Protein 1VMH (pdb70)

Foldseek 3Di:
DDKDKDFADDLKDKDFCQVVQLVVLVVVVDQWFKKKKFFPDLLKAKAKDAAPDPVVVVVVVVVLCVVQPLDDDDPDPVSRVSSNVVRVVRHRMDMFTHHRSDTPADDRITMIIIRNGDRDIGMMDMDTD

Sequence (129 aa):
VIEYSLKTSNDDQFIDITNLVKKAVDESGVSDGMAVVFCPHTTAGITINENADPDVTRDILVNLDKVFPKVGDYKHVEGNSHAHIKASLMGSSQQIIIENGKLKLGTWQGIYFTEFDGPRDRKVFVKII

Secondary structure (P-SEA, 3-state):
cbbbbbbbcccbbbbbaaaaaaaaaaaacccbbbbbbbbccccccccccccccaaaaaaaaaaaaaacccccccccccccaaaaaaaaaaccbbbbbbccccccccccbbbbbccccccccbbbbbbcc

Structure (mmCIF, N/CA/C/O backbone):
data_1VMH
#
_entry.id   1VMH
#
_cell.length_a   79.406
_cell.length_b   79.406
_cell.length_c   50.688
_cell.angle_alpha   90.00
_cell.angle_beta   90.00
_cell.angle_gamma   120.00
#
_symmetry.space_group_name_H-M   'H 3'
#
loop_
_entity.id
_entity.type
_entity.pdbx_description
1 polymer 'Uncharacterized conserved protein YjbQ/UPF0047 family, ortholog yugU B.subtilis'
2 non-polymer 'SODIUM ION'
3 water water
#
loop_
_atom_site.group_PDB
_atom_site.id
_atom_site.type_symbol
_atom_site.label_atom_id
_atom_site.label_alt_id
_atom_site.label_comp_id
_atom_site.label_asym_id
_atom_site.label_entity_id
_atom_site.label_seq_id
_atom_site.pdbx_PDB_ins_code
_atom_site.Cartn_x
_atom_site.Cartn_y
_atom_site.Cartn_z
_atom_site.occupancy
_atom_site.B_iso_or_equiv
_atom_site.auth_seq_id
_atom_site.auth_comp_id
_atom_site.auth_asym_id
_atom_site.auth_atom_id
_atom_site.pdbx_PDB_model_num
ATOM 1 C CA . VAL A 1 16 ? 7.978 11.380 50.393 1.00 19.62 4 VAL A CA 1
ATOM 2 C C . VAL A 1 16 ? 9.341 11.973 50.076 1.00 20.31 4 VAL A C 1
ATOM 3 O O . VAL A 1 16 ? 9.684 13.052 50.555 1.00 20.32 4 VAL A O 1
ATOM 7 N N . ILE A 1 17 ? 10.125 11.257 49.280 1.00 16.47 5 ILE A N 1
ATOM 8 C CA . ILE A 1 17 ? 11.390 11.777 48.758 1.00 18.48 5 ILE A CA 1
ATOM 9 C C . ILE A 1 17 ? 11.173 12.230 47.321 1.00 18.95 5 ILE A C 1
ATOM 10 O O . ILE A 1 17 ? 10.681 11.468 46.465 1.00 19.35 5 ILE A O 1
ATOM 15 N N . GLU A 1 18 ? 11.481 13.482 47.060 1.00 16.27 6 GLU A N 1
ATOM 16 C CA . GLU A 1 18 ? 11.424 14.019 45.718 1.00 16.47 6 GLU A CA 1
ATOM 17 C C . GLU A 1 18 ? 12.828 14.095 45.149 1.00 17.30 6 GLU A C 1
ATOM 18 O O . GLU A 1 18 ? 13.736 14.654 45.775 1.00 18.90 6 GLU A O 1
ATOM 29 N N . TYR A 1 19 ? 13.002 13.523 43.968 1.00 13.42 7 TYR A N 1
ATOM 30 C CA . TYR A 1 19 ? 14.261 13.598 43.261 1.00 14.88 7 TYR A CA 1
ATOM 31 C C . TYR A 1 19 ? 14.102 14.431 42.014 1.00 14.55 7 TYR A C 1
ATOM 32 O O . TYR A 1 19 ? 13.113 14.334 41.309 1.00 16.28 7 TYR A O 1
ATOM 41 N N . SER A 1 20 ? 15.088 15.278 41.759 1.0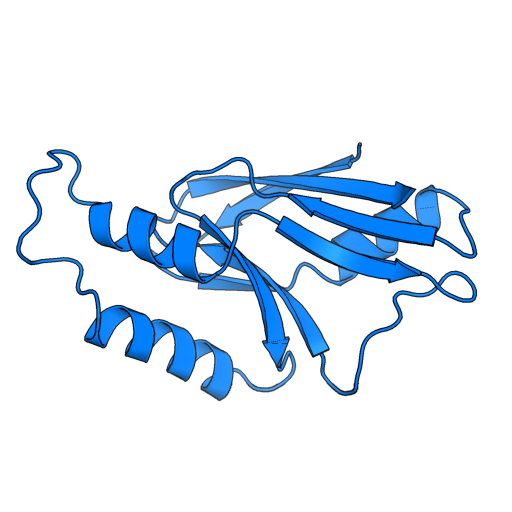0 15.39 8 SER A N 1
ATOM 42 C CA . SER A 1 20 ? 15.128 16.062 40.526 1.00 16.06 8 SER A CA 1
ATOM 43 C C . SER A 1 20 ? 15.910 15.300 39.468 1.00 19.26 8 SER A C 1
ATOM 44 O O . SER A 1 20 ? 16.961 14.732 39.770 1.00 24.08 8 SER A O 1
ATOM 47 N N . LEU A 1 21 ? 15.415 15.297 38.240 1.00 17.75 9 LEU A N 1
ATOM 48 C CA . LEU A 1 21 ? 16.087 14.669 37.100 1.00 19.94 9 LEU A CA 1
ATOM 49 C C . LEU A 1 21 ? 16.099 15.642 35.965 1.00 20.89 9 LEU A C 1
ATOM 50 O O . LEU A 1 21 ? 15.071 16.256 35.694 1.00 24.92 9 LEU A O 1
ATOM 55 N N . LYS A 1 22 ? 17.240 15.769 35.283 1.00 20.36 10 LYS A N 1
ATOM 56 C CA . LYS A 1 22 ? 17.348 16.543 34.070 1.00 22.01 10 LYS A CA 1
ATOM 57 C C . LYS A 1 22 ? 17.404 15.549 32.924 1.00 23.41 10 LYS A C 1
ATOM 58 O O . LYS A 1 22 ? 18.308 14.714 32.870 1.00 27.92 10 LYS A O 1
ATOM 60 N N . THR A 1 23 ? 16.388 15.558 32.064 1.00 18.90 11 THR A N 1
ATOM 61 C CA . THR A 1 23 ? 16.360 14.674 30.905 1.00 18.31 11 THR A CA 1
ATOM 62 C C . THR A 1 23 ? 17.034 15.393 29.742 1.00 19.55 11 THR A C 1
ATOM 63 O O . THR A 1 23 ? 17.041 16.627 29.686 1.00 20.35 11 THR A O 1
ATOM 67 N N . SER A 1 24 ? 17.580 14.617 28.813 1.00 21.52 12 SER A N 1
ATOM 68 C CA . SER A 1 24 ? 18.460 15.178 27.781 1.00 20.91 12 SER A CA 1
ATOM 69 C C . SER A 1 24 ? 18.082 14.896 26.310 1.00 22.56 12 SER A C 1
ATOM 70 O O . SER A 1 24 ? 18.663 15.479 25.402 1.00 23.80 12 SER A O 1
ATOM 73 N N . ASN A 1 25 ? 17.108 14.025 26.074 1.00 22.65 13 ASN A N 1
ATOM 74 C CA . ASN A 1 25 ? 16.596 13.749 24.720 1.00 22.51 13 ASN A CA 1
ATOM 75 C C . ASN A 1 25 ? 15.076 13.86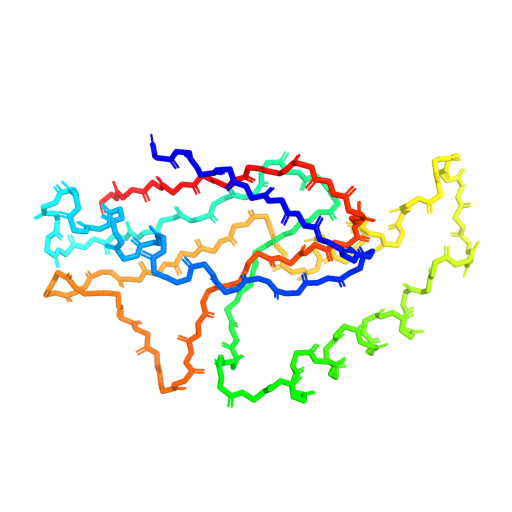1 24.719 1.00 20.86 13 ASN A C 1
ATOM 76 O O . ASN A 1 25 ? 14.462 13.839 25.791 1.00 23.26 13 ASN A O 1
ATOM 81 N N . ASP A 1 26 ? 14.450 13.927 23.534 1.00 19.64 14 ASP A N 1
ATOM 82 C CA . ASP A 1 26 ? 12.991 14.002 23.500 1.00 18.12 14 ASP A CA 1
ATOM 83 C C . ASP A 1 26 ? 12.373 12.764 24.128 1.00 16.24 14 ASP A C 1
ATOM 84 O O . ASP A 1 26 ? 11.424 12.897 24.881 1.00 17.37 14 ASP A O 1
ATOM 89 N N . ASP A 1 27 ? 12.920 11.588 23.837 1.00 15.93 15 ASP A N 1
ATOM 90 C CA . ASP A 1 27 ? 12.551 10.389 24.587 1.00 17.49 15 ASP A CA 1
ATOM 91 C C . ASP A 1 27 ? 13.769 9.727 25.212 1.00 15.31 15 ASP A C 1
ATOM 92 O O . ASP A 1 27 ? 14.861 9.731 24.633 1.00 16.87 15 ASP A O 1
ATOM 97 N N . GLN A 1 28 ? 13.576 9.157 26.405 1.00 15.07 16 GLN A N 1
ATOM 98 C CA . GLN A 1 28 ? 14.699 8.659 27.171 1.00 15.36 16 GLN A CA 1
ATOM 99 C C . GLN A 1 28 ? 14.228 7.759 28.306 1.00 15.13 16 GLN A C 1
ATOM 100 O O . GLN A 1 28 ? 13.216 8.061 28.935 1.00 15.79 16 GLN A O 1
ATOM 106 N N . PHE A 1 29 ? 14.932 6.659 28.540 1.00 14.60 17 PHE A N 1
ATOM 107 C CA . PHE A 1 29 ? 14.732 5.833 29.729 1.00 15.22 17 PHE A CA 1
ATOM 108 C C . PHE A 1 29 ? 15.870 6.185 30.683 1.00 15.10 17 PHE A C 1
ATOM 109 O O . PHE A 1 29 ? 17.058 6.087 30.313 1.00 17.59 17 PHE A O 1
ATOM 117 N N . ILE A 1 30 ? 15.542 6.572 31.892 1.00 14.39 18 ILE A N 1
ATOM 118 C CA . ILE A 1 30 ? 16.532 6.888 32.930 1.00 14.34 18 ILE A CA 1
ATOM 119 C C . ILE A 1 30 ? 16.371 5.870 34.073 1.00 13.21 18 ILE A C 1
ATOM 120 O O . ILE A 1 30 ? 15.289 5.734 34.666 1.00 13.01 18 ILE A O 1
ATOM 125 N N . ASP A 1 31 ? 17.447 5.135 34.381 1.00 13.42 19 ASP A N 1
ATOM 126 C CA . ASP A 1 31 ? 17.406 4.101 35.411 1.00 12.71 19 ASP A CA 1
ATOM 127 C C . ASP A 1 31 ? 17.500 4.757 36.783 1.00 13.78 19 ASP A C 1
ATOM 128 O O . ASP A 1 31 ? 18.548 5.283 37.151 1.00 14.38 19 ASP A O 1
ATOM 133 N N . ILE A 1 32 ? 16.388 4.749 37.507 1.00 12.80 20 ILE A N 1
ATOM 134 C CA . ILE A 1 32 ? 16.285 5.367 38.815 1.00 12.77 20 ILE A CA 1
ATOM 135 C C . ILE A 1 32 ? 16.272 4.362 39.948 1.00 12.51 20 ILE A C 1
ATOM 136 O O . ILE A 1 32 ? 15.962 4.698 41.101 1.00 13.13 20 ILE A O 1
ATOM 141 N N . THR A 1 33 ? 16.684 3.129 39.674 1.00 13.00 21 THR A N 1
ATOM 142 C CA . THR A 1 33 ? 16.662 2.069 40.685 1.00 11.75 21 THR A CA 1
ATOM 143 C C . THR A 1 33 ? 17.425 2.480 41.943 1.00 12.88 21 THR A C 1
ATOM 144 O O . THR A 1 33 ? 16.936 2.291 43.059 1.00 12.58 21 THR A O 1
ATOM 148 N N . ASN A 1 34 ? 18.613 3.085 41.792 1.00 14.07 22 ASN A N 1
ATOM 149 C CA . ASN A 1 34 ? 19.389 3.436 42.982 1.00 13.93 22 ASN A CA 1
ATOM 150 C C . ASN A 1 34 ? 18.776 4.578 43.788 1.00 13.80 22 ASN A C 1
ATOM 151 O O . ASN A 1 34 ? 18.959 4.638 44.996 1.00 13.77 22 ASN A O 1
ATOM 156 N N . LEU A 1 35 ? 18.032 5.469 43.130 1.00 13.19 23 LEU A N 1
ATOM 157 C CA . LEU A 1 35 ? 17.303 6.526 43.824 1.00 13.60 23 LEU A CA 1
ATOM 158 C C . LEU A 1 35 ? 16.235 5.885 44.679 1.00 16.56 23 LEU A C 1
ATOM 159 O O . LEU A 1 35 ? 15.983 6.305 45.818 1.00 13.80 23 LEU A O 1
ATOM 164 N N . VAL A 1 36 ? 15.596 4.840 44.162 1.00 12.90 24 VAL A N 1
ATOM 165 C CA . VAL A 1 36 ? 14.609 4.114 44.962 1.00 14.31 24 VAL A CA 1
ATOM 166 C C . VAL A 1 36 ? 15.281 3.328 46.104 1.00 13.61 24 VAL A C 1
ATOM 167 O O . VAL A 1 36 ? 14.810 3.371 47.250 1.00 14.84 24 VAL A O 1
ATOM 171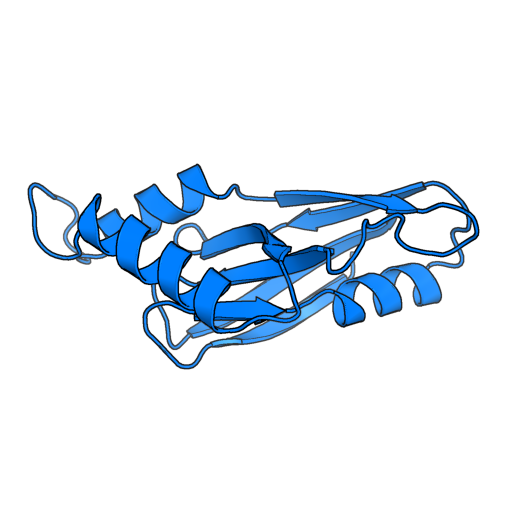 N N . LYS A 1 37 ? 16.414 2.685 45.832 1.00 12.88 25 LYS A N 1
ATOM 172 C CA . LYS A 1 37 ? 17.119 1.969 46.911 1.00 12.75 25 LYS A CA 1
ATOM 173 C C . LYS A 1 37 ? 17.507 2.932 48.017 1.00 13.05 25 LYS A C 1
ATOM 174 O O . LYS A 1 37 ? 17.422 2.606 49.199 1.00 13.47 25 LYS A O 1
ATOM 180 N N . LYS A 1 38 ? 17.991 4.113 47.647 1.00 12.49 26 LYS A N 1
ATOM 181 C CA . LYS A 1 38 ? 18.376 5.104 48.682 1.00 13.93 26 LYS A CA 1
ATOM 182 C C . LYS A 1 38 ? 17.188 5.480 49.559 1.00 13.08 26 LYS A C 1
ATOM 183 O O . LYS A 1 38 ? 17.349 5.603 50.779 1.00 14.26 26 LYS A O 1
ATOM 189 N N . ALA A 1 39 ? 16.014 5.668 48.973 1.00 14.48 27 ALA A N 1
ATOM 190 C CA . ALA A 1 39 ? 14.833 5.959 49.755 1.00 14.24 27 ALA A CA 1
ATOM 191 C C . ALA A 1 39 ? 14.475 4.809 50.711 1.00 16.01 27 ALA A C 1
ATOM 192 O O . ALA A 1 39 ? 14.163 5.041 51.863 1.00 16.12 27 ALA A O 1
ATOM 194 N N . VAL A 1 40 ? 14.579 3.569 50.242 1.00 14.12 28 VAL A N 1
ATOM 195 C CA . VAL A 1 40 ? 14.386 2.411 51.113 1.00 14.86 28 VAL A CA 1
ATOM 196 C C . VAL A 1 40 ? 15.368 2.439 52.280 1.00 13.97 28 VAL A C 1
ATOM 197 O O . VAL A 1 40 ? 15.000 2.323 53.472 1.00 16.77 28 VAL A O 1
ATOM 201 N N . ASP A 1 41 ? 16.639 2.606 51.947 1.00 14.76 29 ASP A N 1
ATOM 202 C CA . ASP A 1 41 ? 17.682 2.629 52.973 1.00 15.76 29 ASP A CA 1
ATOM 203 C C . ASP A 1 41 ? 17.440 3.762 54.005 1.00 16.56 29 ASP A C 1
ATOM 204 O O . ASP A 1 41 ? 17.519 3.551 55.207 1.00 20.22 29 ASP A O 1
ATOM 209 N N . GLU A 1 42 ? 17.089 4.946 53.537 1.00 17.30 30 GLU A N 1
ATOM 210 C CA . GLU A 1 42 ? 16.751 6.058 54.447 1.00 19.74 30 GLU A CA 1
ATOM 211 C C . GLU A 1 42 ? 15.579 5.728 55.384 1.00 21.55 30 GLU A C 1
ATOM 212 O O . GLU A 1 42 ? 15.575 6.126 56.562 1.00 19.66 30 GLU A O 1
ATOM 218 N N . SER A 1 43 ? 14.591 5.006 54.875 1.00 20.17 31 SER A N 1
ATOM 219 C CA . SER A 1 43 ? 13.363 4.770 55.617 1.00 19.37 31 SER A CA 1
ATOM 220 C C . SER A 1 43 ? 13.592 3.838 56.803 1.00 19.81 31 SER A C 1
ATOM 221 O O . SER A 1 43 ? 12.831 3.875 57.746 1.00 21.51 31 SER A O 1
ATOM 224 N N . GLY A 1 44 ? 14.595 2.963 56.718 1.00 20.08 32 GLY A N 1
ATOM 225 C CA . GLY A 1 44 ? 14.774 1.913 57.730 1.00 21.93 32 GLY A CA 1
ATOM 226 C C . GLY A 1 44 ? 13.794 0.737 57.633 1.00 23.82 32 GLY A C 1
ATOM 227 O O . GLY A 1 44 ? 13.933 -0.245 58.362 1.00 24.24 32 GLY A O 1
ATOM 228 N N . VAL A 1 45 ? 12.840 0.817 56.706 1.00 21.04 33 VAL A N 1
ATOM 229 C CA . VAL A 1 45 ? 11.816 -0.229 56.496 1.00 22.23 33 VAL A CA 1
ATOM 230 C C . VAL A 1 45 ? 12.486 -1.480 55.957 1.00 20.55 33 VAL A C 1
ATOM 231 O O . VAL A 1 45 ? 13.223 -1.400 54.977 1.00 24.85 33 VAL A O 1
ATOM 235 N N . SER A 1 46 ? 12.243 -2.621 56.615 1.00 17.78 34 SER A N 1
ATOM 236 C CA . SER A 1 46 ? 12.768 -3.908 56.184 1.00 18.49 34 SER A CA 1
ATOM 237 C C . SER A 1 46 ? 11.824 -4.648 55.234 1.00 16.99 34 SER A C 1
ATOM 238 O O . SER A 1 46 ? 12.266 -5.437 54.406 1.00 18.08 34 SER A O 1
ATOM 243 N N . ASP A 1 47 ? 10.532 -4.458 55.432 1.00 17.07 35 ASP A N 1
ATOM 244 C CA . ASP A 1 47 ? 9.511 -5.181 54.696 1.00 18.57 35 ASP A CA 1
ATOM 245 C C . ASP A 1 47 ? 8.363 -4.212 54.474 1.00 19.42 35 ASP A C 1
ATOM 246 O O . ASP A 1 47 ? 7.871 -3.589 55.420 1.00 20.33 35 ASP A O 1
ATOM 255 N N . GLY A 1 48 ? 7.991 -4.039 53.215 1.00 15.31 36 GLY A N 1
ATOM 256 C CA . GLY A 1 48 ? 6.995 -3.047 52.831 1.00 15.27 36 GLY A CA 1
ATOM 257 C C . GLY A 1 48 ? 6.930 -2.901 51.319 1.00 15.13 36 GLY A C 1
ATOM 258 O O . GLY A 1 48 ? 7.237 -3.841 50.599 1.00 15.34 36 GLY A O 1
ATOM 259 N N . MET A 1 49 ? 6.599 -1.702 50.863 1.00 13.97 37 MET A N 1
ATOM 260 C CA . MET A 1 49 ? 6.475 -1.386 49.464 1.00 15.21 37 MET A CA 1
ATOM 261 C C . MET A 1 49 ? 7.143 -0.057 49.160 1.00 14.49 37 MET A C 1
ATOM 262 O O . MET A 1 49 ? 7.084 0.882 49.955 1.00 15.59 37 MET A O 1
ATOM 267 N N . ALA A 1 50 ? 7.750 0.023 47.985 1.00 13.89 38 ALA A N 1
ATOM 268 C CA . ALA A 1 50 ? 8.231 1.302 47.453 1.00 13.93 38 ALA A CA 1
ATOM 269 C C . ALA A 1 50 ? 7.318 1.699 46.321 1.00 15.18 38 ALA A C 1
ATOM 270 O O . ALA A 1 50 ? 7.096 0.909 45.391 1.00 16.27 38 ALA A O 1
ATOM 272 N N . VAL A 1 51 ? 6.779 2.915 46.385 1.00 14.53 39 VAL A N 1
ATOM 273 C CA . VAL A 1 51 ? 5.922 3.449 45.333 1.00 15.02 39 VAL A CA 1
ATOM 274 C C . VAL A 1 51 ? 6.656 4.578 44.654 1.00 12.95 39 VAL A C 1
ATOM 275 O O . VAL A 1 51 ? 7.210 5.437 45.362 1.00 15.10 39 VAL A O 1
ATOM 279 N N . VAL A 1 52 ? 6.742 4.535 43.315 1.00 12.83 40 VAL A N 1
ATOM 280 C CA . VAL A 1 52 ? 7.476 5.464 42.519 1.00 13.74 40 VAL A CA 1
ATOM 281 C C . VAL A 1 52 ? 6.486 6.153 41.583 1.00 12.25 40 VAL A C 1
ATOM 282 O O . VAL A 1 52 ? 5.870 5.473 40.787 1.00 13.98 40 VAL A O 1
ATOM 286 N N . PHE A 1 53 ? 6.295 7.449 41.713 1.00 12.33 41 PHE A N 1
ATOM 287 C CA . PHE A 1 53 ? 5.219 8.190 41.019 1.00 13.43 41 PHE A CA 1
ATOM 288 C C . PHE A 1 53 ? 5.793 9.337 40.157 1.00 12.51 41 PHE A C 1
ATOM 289 O O . PHE A 1 53 ? 6.659 10.116 40.633 1.00 13.14 41 PHE A O 1
ATOM 297 N N . CYS A 1 54 ? 5.291 9.454 38.918 1.00 13.80 42 CYS A N 1
ATOM 298 C CA . CYS A 1 54 ? 5.692 10.511 38.028 1.00 12.92 42 CYS A CA 1
ATOM 299 C C . CYS A 1 54 ? 4.615 11.577 37.951 1.00 13.64 42 CYS A C 1
ATOM 300 O O . CYS A 1 54 ? 3.510 11.302 37.438 1.00 13.68 42 CYS A O 1
ATOM 303 N N . PRO A 1 55 ? 4.895 12.793 38.416 1.00 12.81 43 PRO A N 1
ATOM 304 C CA . PRO A 1 55 ? 3.873 13.863 38.383 1.00 13.30 43 PRO A CA 1
ATOM 305 C C . PRO A 1 55 ? 3.709 14.560 37.034 1.00 13.56 43 PRO A C 1
ATOM 306 O O . PRO A 1 55 ? 2.944 15.560 36.954 1.00 16.90 43 PRO A O 1
ATOM 310 N N . HIS A 1 56 ? 4.364 14.083 35.984 1.00 12.31 44 HIS A N 1
ATOM 311 C CA . HIS A 1 56 ? 4.344 14.690 34.669 1.00 12.97 44 HIS A CA 1
ATOM 312 C C . HIS A 1 56 ? 3.472 13.883 33.723 1.00 12.91 44 HIS A C 1
ATOM 313 O O . HIS A 1 56 ? 3.639 12.685 33.616 1.00 15.03 44 HIS A O 1
ATOM 320 N N . THR A 1 57 ? 2.599 14.542 32.989 1.00 13.12 45 THR A N 1
ATOM 321 C CA . THR A 1 57 ? 1.671 13.870 32.094 1.00 12.80 45 THR A CA 1
ATOM 322 C C . THR A 1 57 ? 2.277 13.446 30.754 1.00 12.89 45 THR A C 1
ATOM 323 O O . THR A 1 57 ? 1.607 12.777 29.991 1.00 13.64 45 THR A O 1
ATOM 327 N N . THR A 1 58 ? 3.538 13.816 30.512 1.00 13.89 46 THR A N 1
ATOM 328 C CA . THR A 1 58 ? 4.272 13.437 29.298 1.00 14.65 46 THR A CA 1
ATOM 329 C C . THR A 1 58 ? 5.497 12.587 29.623 1.00 13.77 46 THR A C 1
ATOM 330 O O . THR A 1 58 ? 6.414 12.450 28.816 1.00 14.56 46 THR A O 1
ATOM 334 N N . ALA A 1 59 ? 5.465 11.943 30.796 1.00 12.84 47 ALA A N 1
ATOM 335 C CA . ALA A 1 59 ? 6.458 10.967 31.188 1.00 13.73 47 ALA A CA 1
ATOM 336 C C . ALA A 1 59 ? 5.750 9.914 32.070 1.00 14.49 47 ALA A C 1
ATOM 337 O O . ALA A 1 59 ? 4.602 10.080 32.467 1.00 14.40 47 ALA A O 1
ATOM 339 N N . GLY A 1 60 ? 6.449 8.832 32.355 1.00 14.43 48 GLY A N 1
ATOM 340 C CA . GLY A 1 60 ? 5.881 7.776 33.158 1.00 13.17 48 GLY A CA 1
ATOM 341 C C . GLY A 1 60 ? 6.971 6.980 33.848 1.00 13.21 48 GLY A C 1
ATOM 342 O O . GLY A 1 60 ? 8.140 7.409 33.921 1.00 13.34 48 GLY A O 1
ATOM 343 N N . ILE A 1 61 ? 6.550 5.859 34.431 1.00 11.36 49 ILE A N 1
ATOM 344 C CA . ILE A 1 61 ? 7.456 4.945 35.142 1.00 11.43 49 ILE A CA 1
ATOM 345 C C . ILE A 1 61 ? 7.225 3.544 34.605 1.00 12.44 49 ILE A C 1
ATOM 346 O O . ILE A 1 61 ? 6.082 3.134 34.424 1.00 12.99 49 ILE A O 1
ATOM 351 N N . THR A 1 62 ? 8.281 2.804 34.325 1.00 12.34 50 THR A N 1
ATOM 352 C CA . THR A 1 62 ? 8.138 1.398 33.993 1.00 13.30 50 THR A CA 1
ATOM 353 C C . THR A 1 62 ? 9.241 0.584 34.632 1.00 12.14 50 THR A C 1
ATOM 354 O O . THR A 1 62 ? 10.174 1.145 35.183 1.00 13.79 50 THR A O 1
ATOM 358 N N . ILE A 1 63 ? 9.132 -0.731 34.592 1.00 13.08 51 ILE A N 1
ATOM 359 C CA . ILE A 1 63 ? 10.196 -1.637 35.135 1.00 12.33 51 ILE A CA 1
ATOM 360 C C . ILE A 1 63 ? 10.557 -2.552 33.997 1.00 13.07 51 ILE A C 1
ATOM 361 O O . ILE A 1 63 ? 9.659 -3.167 33.416 1.00 14.22 51 ILE A O 1
ATOM 366 N N . ASN A 1 64 ? 11.833 -2.662 33.662 1.00 12.17 52 ASN A N 1
ATOM 367 C CA . ASN A 1 64 ? 12.191 -3.479 32.519 1.00 13.58 52 ASN A CA 1
ATOM 368 C C . ASN A 1 64 ? 13.682 -3.777 32.580 1.00 13.91 52 ASN A C 1
ATOM 369 O O . ASN A 1 64 ? 14.347 -3.488 33.574 1.00 13.51 52 ASN A O 1
ATOM 374 N N . GLU A 1 65 ? 14.196 -4.395 31.520 1.00 12.84 53 GLU A N 1
ATOM 375 C CA . GLU A 1 65 ? 15.611 -4.767 31.393 1.00 14.75 53 GLU A CA 1
ATOM 376 C C . GLU A 1 65 ? 16.525 -3.579 31.646 1.00 15.43 53 GLU A C 1
ATOM 377 O O . GLU A 1 65 ? 16.358 -2.531 31.007 1.00 15.39 53 GLU A O 1
ATOM 383 N N . ASN A 1 66 ? 17.528 -3.780 32.504 1.00 14.31 54 ASN A N 1
ATOM 384 C CA . ASN A 1 66 ? 18.405 -2.686 32.891 1.00 13.21 54 ASN A CA 1
ATOM 385 C C . ASN A 1 66 ? 19.863 -2.876 32.566 1.00 13.79 54 ASN A C 1
ATOM 386 O O . ASN A 1 66 ? 20.692 -2.102 33.055 1.00 14.22 54 ASN A O 1
ATOM 391 N N . ALA A 1 67 ? 20.201 -3.870 31.756 1.00 13.53 55 ALA A N 1
ATOM 392 C CA . ALA A 1 67 ? 21.594 -4.107 31.404 1.00 14.94 55 ALA A CA 1
ATOM 393 C C . ALA A 1 67 ? 21.823 -4.313 29.899 1.00 13.19 55 ALA A C 1
ATOM 394 O O . ALA A 1 67 ? 22.846 -4.865 29.513 1.00 16.80 55 ALA A O 1
ATOM 396 N N . ASP A 1 68 ? 20.897 -3.865 29.062 1.00 13.82 56 ASP A N 1
ATOM 397 C CA . ASP A 1 68 ? 21.099 -3.893 27.603 1.00 15.59 56 ASP A CA 1
ATOM 398 C C . ASP A 1 68 ? 20.459 -2.679 26.976 1.00 15.42 56 ASP A C 1
ATOM 399 O O . ASP A 1 68 ? 19.224 -2.607 26.828 1.00 14.83 56 ASP A O 1
ATOM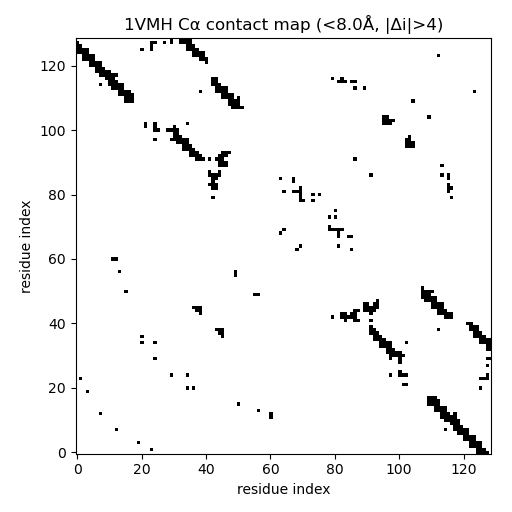 404 N N . PRO A 1 69 ? 21.287 -1.723 26.575 1.00 16.08 57 PRO A N 1
ATOM 405 C CA . PRO A 1 69 ? 20.788 -0.526 25.934 1.00 16.39 57 PRO A CA 1
ATOM 406 C C . PRO A 1 69 ? 19.941 -0.785 24.701 1.00 16.35 57 PRO A C 1
ATOM 407 O O . PRO A 1 69 ? 19.095 0.051 24.373 1.00 17.21 57 PRO A O 1
ATOM 411 N N . ASP A 1 70 ? 20.129 -1.919 24.041 1.00 15.66 58 ASP A N 1
ATOM 412 C CA . ASP A 1 70 ? 19.367 -2.216 22.825 1.00 15.32 58 ASP A CA 1
ATOM 413 C C . ASP A 1 70 ? 17.874 -2.434 23.151 1.00 15.13 58 ASP A C 1
ATOM 414 O O . ASP A 1 70 ? 17.019 -2.117 22.345 1.00 14.90 58 ASP A O 1
ATOM 419 N N . VAL A 1 71 ? 17.563 -2.968 24.335 1.00 16.56 59 VAL A N 1
ATOM 420 C CA . VAL A 1 71 ? 16.172 -3.184 24.7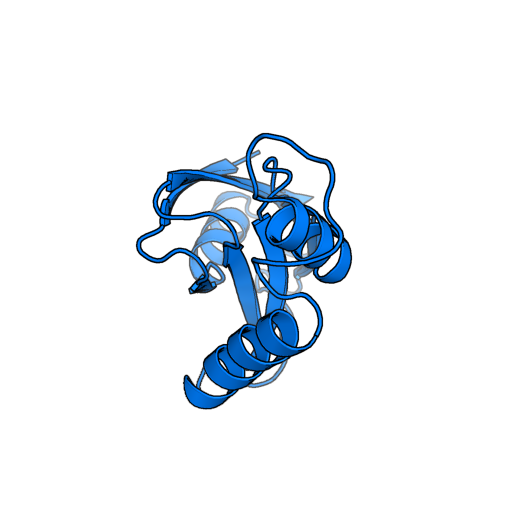25 1.00 14.60 59 VAL A CA 1
ATOM 421 C C . VAL A 1 71 ? 15.488 -1.859 24.933 1.00 16.14 59 VAL A C 1
ATOM 422 O O . VAL A 1 71 ? 14.376 -1.673 24.456 1.00 15.63 59 VAL A O 1
ATOM 426 N N . THR A 1 72 ? 16.121 -0.910 25.612 1.00 15.67 60 THR A N 1
ATOM 427 C CA . THR A 1 72 ? 15.451 0.355 25.858 1.00 17.39 60 THR A CA 1
ATOM 428 C C . THR A 1 72 ? 15.318 1.127 24.543 1.00 15.80 60 THR A C 1
ATOM 429 O O . THR A 1 72 ? 14.274 1.733 24.288 1.00 16.73 60 THR A O 1
ATOM 433 N N . ARG A 1 73 ? 16.320 1.014 23.664 1.00 15.30 61 ARG A N 1
ATOM 434 C CA . ARG A 1 73 ? 16.194 1.592 22.346 1.00 13.97 61 ARG A CA 1
ATOM 435 C C . ARG A 1 73 ? 15.035 0.980 21.546 1.00 15.01 61 ARG A C 1
ATOM 436 O O . ARG A 1 73 ? 14.216 1.690 20.961 1.00 14.27 61 ARG A O 1
ATOM 444 N N . ASP A 1 74 ? 14.937 -0.349 21.565 1.00 13.99 62 ASP A N 1
ATOM 445 C CA . ASP A 1 74 ? 13.838 -1.025 20.883 1.00 13.41 62 ASP A CA 1
ATOM 446 C C . ASP A 1 74 ? 12.472 -0.582 21.385 1.00 14.84 62 ASP A C 1
ATOM 447 O O . ASP A 1 74 ? 11.545 -0.410 20.605 1.00 14.66 62 ASP A O 1
ATOM 452 N N . ILE A 1 75 ? 12.338 -0.383 22.684 1.00 14.37 63 ILE A N 1
ATOM 453 C CA . ILE A 1 75 ? 11.056 0.047 23.230 1.00 13.41 63 ILE A CA 1
ATOM 454 C C . ILE A 1 75 ? 10.714 1.460 22.772 1.00 14.63 63 ILE A C 1
ATOM 455 O O . ILE A 1 75 ? 9.628 1.709 22.268 1.00 14.33 63 ILE A O 1
ATOM 460 N N . LEU A 1 76 ? 11.653 2.381 22.934 1.00 14.32 64 LEU A N 1
ATOM 461 C CA . LEU A 1 76 ? 11.417 3.763 22.532 1.00 14.71 64 LEU A CA 1
ATOM 462 C C . LEU A 1 76 ? 11.118 3.868 21.044 1.00 14.55 64 LEU A C 1
ATOM 463 O O . LEU A 1 76 ? 10.169 4.526 20.637 1.00 16.45 64 LEU A O 1
ATOM 468 N N . VAL A 1 77 ? 11.928 3.215 20.242 1.00 16.05 65 VAL A N 1
ATOM 469 C CA . VAL A 1 77 ? 11.789 3.293 18.811 1.00 14.00 65 VAL A CA 1
ATOM 470 C C . VAL A 1 77 ? 10.462 2.722 18.360 1.00 13.75 65 VAL A C 1
ATOM 471 O O . VAL A 1 77 ? 9.792 3.273 17.499 1.00 17.22 65 VAL A O 1
ATOM 475 N N . ASN A 1 78 ? 10.053 1.611 18.957 1.00 12.75 66 ASN A N 1
ATOM 476 C CA . ASN A 1 78 ? 8.828 0.960 18.518 1.00 14.16 66 ASN A CA 1
ATOM 477 C C . ASN A 1 78 ? 7.566 1.625 19.078 1.00 16.55 66 ASN A C 1
ATOM 478 O O . ASN A 1 78 ? 6.545 1.675 18.389 1.00 16.12 66 ASN A O 1
ATOM 483 N N . LEU A 1 79 ? 7.629 2.164 20.294 1.00 15.54 67 LEU A N 1
ATOM 484 C CA . LEU A 1 79 ? 6.529 3.031 20.753 1.00 15.45 67 LEU A CA 1
ATOM 485 C C . LEU A 1 79 ? 6.355 4.253 19.840 1.00 16.21 67 LEU A C 1
ATOM 486 O O . LEU A 1 79 ? 5.228 4.642 19.511 1.00 17.31 67 LEU A O 1
ATOM 491 N N . ASP A 1 80 ? 7.464 4.857 19.412 1.00 17.78 68 ASP A N 1
ATOM 492 C CA . ASP A 1 80 ? 7.429 5.947 18.431 1.00 17.11 68 ASP A CA 1
ATOM 493 C C . ASP A 1 80 ? 6.856 5.545 17.088 1.00 16.82 68 ASP A C 1
ATOM 494 O O . ASP A 1 80 ? 6.130 6.313 16.443 1.00 18.18 68 ASP A O 1
ATOM 499 N N . LYS A 1 81 ? 7.168 4.339 16.654 1.00 16.56 69 LYS A N 1
ATOM 500 C CA . LYS A 1 81 ? 6.684 3.869 15.372 1.00 16.24 69 LYS A CA 1
ATOM 501 C C . LYS A 1 81 ? 5.158 3.766 15.385 1.00 19.14 69 LYS A C 1
ATOM 502 O O . LYS A 1 81 ? 4.489 4.122 14.428 1.00 19.88 69 LYS A O 1
ATOM 508 N N . VAL A 1 82 ? 4.605 3.303 16.502 1.00 19.81 70 VAL A N 1
ATOM 509 C CA . VAL A 1 82 ? 3.177 3.071 16.623 1.00 20.38 70 VAL A CA 1
ATOM 510 C C . VAL A 1 82 ? 2.387 4.357 16.917 1.00 18.10 70 VAL A C 1
ATOM 511 O O . VAL A 1 82 ? 1.272 4.543 16.394 1.00 20.07 70 VAL A O 1
ATOM 515 N N . PHE A 1 83 ? 2.982 5.249 17.703 1.00 18.28 71 PHE A N 1
ATOM 516 C CA . PHE A 1 83 ? 2.395 6.532 18.056 1.00 18.48 71 PHE A CA 1
ATOM 517 C C . PHE A 1 83 ? 3.384 7.637 17.732 1.00 18.07 71 PHE A C 1
ATOM 518 O O . PHE A 1 83 ? 4.066 8.151 18.619 1.00 18.02 71 PHE A O 1
ATOM 526 N N . PRO A 1 84 ? 3.486 7.998 16.447 1.00 18.41 72 PRO A N 1
ATOM 527 C CA . PRO A 1 84 ? 4.489 8.965 16.006 1.00 20.08 72 PRO A CA 1
ATOM 528 C C . PRO A 1 84 ? 4.222 10.400 16.464 1.00 19.26 72 PRO A C 1
ATOM 529 O O . PRO A 1 84 ? 3.116 10.734 16.879 1.00 18.59 72 PRO A O 1
ATOM 533 N N . LYS A 1 85 ? 5.250 11.233 16.417 1.00 21.16 73 LYS A N 1
ATOM 534 C CA . LYS A 1 85 ? 5.109 12.634 16.815 1.00 22.05 73 LYS A CA 1
ATOM 535 C C . LYS A 1 85 ? 4.106 13.376 15.930 1.00 23.20 73 LYS A C 1
ATOM 536 O O . LYS A 1 85 ? 3.368 14.230 16.405 1.00 22.29 73 LYS A O 1
ATOM 540 N N . VAL A 1 86 ? 4.113 13.067 14.630 1.00 21.32 74 VAL A N 1
ATOM 541 C CA . VAL A 1 86 ? 3.180 13.672 13.667 1.00 22.69 74 VAL A CA 1
ATOM 542 C C . VAL A 1 86 ? 2.053 12.703 13.361 1.00 20.65 74 VAL A C 1
ATOM 543 O O . VAL A 1 86 ? 2.283 11.504 13.106 1.00 21.19 74 VAL A O 1
ATOM 547 N N . GLY A 1 87 ? 0.824 13.190 13.427 1.00 18.58 75 GLY A N 1
ATOM 548 C CA . GLY A 1 87 ? -0.324 12.344 13.119 1.00 18.35 75 GLY A CA 1
ATOM 549 C C . GLY A 1 87 ? -1.640 13.049 13.368 1.00 18.69 75 GLY A C 1
ATOM 550 O O . GLY A 1 87 ? -1.735 14.285 13.269 1.00 17.72 75 GLY A O 1
ATOM 551 N N . ASP A 1 88 ? -2.656 12.250 13.694 1.00 17.66 76 ASP A N 1
ATOM 552 C CA . ASP A 1 88 ? -4.005 12.705 13.894 1.00 16.72 76 ASP A CA 1
ATOM 553 C C . ASP A 1 88 ? -4.122 13.206 15.310 1.00 16.62 76 ASP A C 1
ATOM 554 O O . ASP A 1 88 ? -4.633 12.510 16.202 1.00 17.42 76 ASP A O 1
ATOM 559 N N . TYR A 1 89 ? -3.583 14.397 15.519 1.00 15.15 77 TYR A N 1
ATOM 560 C CA . TYR A 1 89 ? -3.514 15.028 16.831 1.00 15.33 77 TYR A CA 1
ATOM 561 C C . TYR A 1 89 ? -4.009 16.463 16.748 1.00 15.72 77 TYR A C 1
ATOM 562 O O . TYR A 1 89 ? -3.465 17.254 15.989 1.00 17.69 77 TYR A O 1
ATOM 571 N N . LYS A 1 90 ? -5.006 16.795 17.550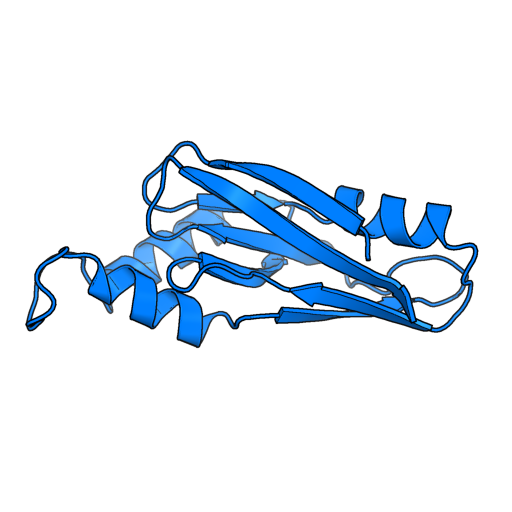 1.00 14.71 78 LYS A N 1
ATOM 572 C CA . LYS A 1 90 ? -5.517 18.153 17.671 1.00 16.46 78 LYS A CA 1
ATOM 573 C C . LYS A 1 90 ? -4.718 19.028 18.619 1.00 16.25 78 LYS A C 1
ATOM 574 O O . LYS A 1 90 ? -4.721 20.249 18.464 1.00 18.64 78 LYS A O 1
ATOM 581 N N . HIS A 1 91 ? -4.046 18.404 19.591 1.00 14.95 79 HIS A N 1
ATOM 582 C CA . HIS A 1 91 ? -3.454 19.154 20.689 1.00 15.66 79 HIS A CA 1
ATOM 583 C C . HIS A 1 91 ? -2.396 20.120 20.209 1.00 15.12 79 HIS A C 1
ATOM 584 O O . HIS A 1 91 ? -1.440 19.729 19.552 1.00 15.90 79 HIS A O 1
ATOM 591 N N . VAL A 1 92 ? -2.579 21.401 20.532 1.00 15.55 80 VAL A N 1
ATOM 592 C CA . VAL A 1 92 ? -1.784 22.444 19.890 1.00 15.93 80 VAL A CA 1
ATOM 593 C C . VAL A 1 92 ? -0.303 22.423 20.293 1.00 14.73 80 VAL A C 1
ATOM 594 O O . VAL A 1 92 ? 0.540 22.917 19.534 1.00 16.12 80 VAL A O 1
ATOM 598 N N . GLU A 1 93 ? 0.046 21.839 21.439 1.00 15.04 81 GLU A N 1
ATOM 599 C CA . GLU A 1 93 ? 1.454 21.839 21.858 1.00 13.81 81 GLU A CA 1
ATOM 600 C C . GLU A 1 93 ? 2.266 20.854 21.050 1.00 16.88 81 GLU A C 1
ATOM 601 O O . GLU A 1 93 ? 3.507 20.978 20.952 1.00 19.33 81 GLU A O 1
ATOM 607 N N . GLY A 1 94 ? 1.578 19.874 20.480 1.00 13.73 82 GLY A N 1
ATOM 608 C CA . GLY A 1 94 ? 2.237 18.925 19.591 1.00 16.34 82 GLY A CA 1
ATOM 609 C C . GLY A 1 94 ? 2.920 17.782 20.313 1.00 18.77 82 GLY A C 1
ATOM 610 O O . GLY A 1 94 ? 3.845 17.152 19.787 1.00 20.23 82 GLY A O 1
ATOM 611 N N . ASN A 1 95 ? 2.479 17.513 21.529 1.00 16.12 83 ASN A N 1
ATOM 612 C CA . ASN A 1 95 ? 3.063 16.414 22.320 1.00 16.69 83 ASN A CA 1
ATOM 613 C C . ASN A 1 95 ? 2.073 15.358 22.759 1.00 17.16 83 ASN A C 1
ATOM 614 O O . ASN A 1 95 ? 2.346 14.581 23.691 1.00 16.06 83 ASN A O 1
ATOM 619 N N . SER A 1 96 ? 0.966 15.231 22.030 1.00 15.19 84 SER A N 1
ATOM 620 C CA . SER A 1 96 ? 0.032 14.170 22.352 1.00 13.63 84 SER A CA 1
ATOM 621 C C . SER A 1 96 ? 0.679 12.774 22.296 1.00 15.44 84 SER A C 1
ATOM 622 O O . SER A 1 96 ? 0.294 11.867 23.050 1.00 15.65 84 SER A O 1
ATOM 625 N N . HIS A 1 97 ? 1.613 12.570 21.374 1.00 15.03 85 HIS A N 1
ATOM 626 C CA . HIS A 1 97 ? 2.321 11.267 21.323 1.00 15.24 85 HIS A CA 1
ATOM 627 C C . HIS A 1 97 ? 2.883 10.916 22.697 1.00 13.53 85 HIS A C 1
ATOM 628 O O . HIS A 1 97 ? 2.845 9.755 23.156 1.00 15.34 85 HIS A O 1
ATOM 635 N N . ALA A 1 98 ? 3.421 11.918 23.359 1.00 12.77 86 ALA A N 1
ATOM 636 C CA . ALA A 1 98 ? 4.027 11.751 24.689 1.00 13.33 86 ALA A CA 1
ATOM 637 C C . ALA A 1 98 ? 2.958 11.452 25.735 1.00 13.90 86 ALA A C 1
ATOM 638 O O . ALA A 1 98 ? 3.171 10.619 26.621 1.00 13.67 86 ALA A O 1
ATOM 640 N N . HIS A 1 99 ? 1.828 12.155 25.667 1.00 12.88 87 HIS A N 1
ATOM 641 C CA . HIS A 1 99 ? 0.727 11.889 26.588 1.00 12.72 87 HIS A CA 1
ATOM 642 C C . HIS A 1 99 ? 0.246 10.421 26.468 1.00 14.05 87 HIS A C 1
ATOM 643 O O . HIS A 1 99 ? -0.061 9.761 27.486 1.00 14.25 87 HIS A O 1
ATOM 650 N N . ILE A 1 100 ? 0.199 9.916 25.222 1.00 12.21 88 ILE A N 1
ATOM 651 C CA . ILE A 1 100 ? -0.266 8.550 24.987 1.00 13.86 88 ILE A CA 1
ATOM 652 C C . ILE A 1 100 ? 0.727 7.567 25.581 1.00 13.87 88 ILE A C 1
ATOM 653 O O . ILE A 1 100 ? 0.359 6.645 26.303 1.00 14.17 88 ILE A O 1
ATOM 658 N N . LYS A 1 101 ? 1.989 7.749 25.249 1.00 13.26 89 LYS A N 1
ATOM 659 C CA . LYS A 1 101 ? 2.990 6.824 25.724 1.00 13.60 89 LYS A CA 1
ATOM 660 C C . LYS A 1 101 ? 3.120 6.836 27.245 1.00 12.67 89 LYS A C 1
ATOM 661 O O . LYS A 1 101 ? 3.354 5.801 27.869 1.00 14.08 89 LYS A O 1
ATOM 667 N N . ALA A 1 102 ? 2.984 8.013 27.834 1.00 13.06 90 ALA A N 1
ATOM 668 C CA . ALA A 1 102 ? 2.976 8.129 29.278 1.00 14.52 90 ALA A CA 1
ATOM 669 C C . ALA A 1 102 ? 1.876 7.251 29.900 1.00 13.34 90 ALA A C 1
ATOM 670 O O . ALA A 1 102 ? 2.128 6.520 30.898 1.00 14.73 90 ALA A O 1
ATOM 672 N N . SER A 1 103 ? 0.667 7.288 29.357 1.00 14.48 91 SER A N 1
ATOM 673 C CA . SER A 1 103 ? -0.445 6.486 29.913 1.00 14.38 91 SER A CA 1
ATOM 674 C C . SER A 1 103 ? -0.171 5.013 29.709 1.00 14.67 91 SER A C 1
ATOM 675 O O . SER A 1 103 ? -0.539 4.168 30.550 1.00 15.08 91 SER A O 1
ATOM 678 N N . LEU A 1 104 ? 0.474 4.673 28.590 1.00 13.46 92 LEU A N 1
ATOM 679 C CA . LEU A 1 104 ? 0.794 3.273 28.317 1.00 15.24 92 LEU A CA 1
ATOM 680 C C . LEU A 1 104 ? 1.823 2.692 29.254 1.00 13.73 92 LEU A C 1
ATOM 681 O O . LEU A 1 104 ? 1.730 1.506 29.651 1.00 13.89 92 LEU A O 1
ATOM 686 N N . MET A 1 105 ? 2.829 3.465 29.608 1.00 13.50 93 MET A N 1
ATOM 687 C CA . MET A 1 105 ? 3.819 3.003 30.601 1.00 13.00 93 MET A CA 1
ATOM 688 C C . MET A 1 105 ? 3.222 2.989 31.996 1.00 13.93 93 MET A C 1
ATOM 689 O O . MET A 1 105 ? 3.441 2.048 32.782 1.00 15.36 93 MET A O 1
ATOM 694 N N . GLY A 1 106 ? 2.486 4.035 32.344 1.00 14.02 94 GLY A N 1
ATOM 695 C CA . GLY A 1 106 ? 1.940 4.218 33.655 1.00 15.07 94 GLY A CA 1
ATOM 696 C C . GLY A 1 106 ? 2.515 5.395 34.415 1.00 13.99 94 GLY A C 1
ATOM 697 O O . GLY A 1 106 ? 3.651 5.814 34.210 1.00 14.03 94 GLY A O 1
ATOM 698 N N . SER A 1 107 ? 1.685 5.921 35.320 1.00 12.09 95 SER A N 1
ATOM 699 C CA . SER A 1 107 ? 2.041 7.054 36.169 1.00 12.54 95 SER A CA 1
ATOM 700 C C . SER A 1 107 ? 2.824 6.644 37.411 1.00 13.32 95 SER A C 1
ATOM 701 O O . SER A 1 107 ? 3.512 7.486 37.984 1.00 13.09 95 SER A O 1
ATOM 704 N N . SER A 1 108 ? 2.814 5.368 37.768 1.00 13.52 96 SER A N 1
ATOM 705 C CA . SER A 1 108 ? 3.572 4.871 38.912 1.00 13.86 96 SER A CA 1
ATOM 706 C C . SER A 1 108 ? 3.852 3.404 38.752 1.00 15.40 96 SER A C 1
ATOM 707 O O . SER A 1 108 ? 3.208 2.691 37.967 1.00 14.99 96 SER A O 1
ATOM 710 N N . GLN A 1 109 ? 4.856 2.955 39.480 1.00 13.79 97 GLN A N 1
ATOM 711 C CA . GLN A 1 109 ? 5.058 1.548 39.685 1.00 12.06 97 GLN A CA 1
ATOM 712 C C . GLN A 1 109 ? 5.384 1.324 41.166 1.00 11.97 97 GLN A C 1
ATOM 713 O O . GLN A 1 109 ? 5.801 2.234 41.915 1.00 15.09 97 GLN A O 1
ATOM 719 N N . GLN A 1 110 ? 5.289 0.067 41.577 1.00 14.26 98 GLN A N 1
ATOM 720 C CA . GLN A 1 110 ? 5.585 -0.298 42.960 1.00 14.41 98 GLN A CA 1
ATOM 721 C C . GLN A 1 110 ? 6.392 -1.577 43.011 1.00 14.11 98 GLN A C 1
ATOM 722 O O . GLN A 1 110 ? 6.298 -2.437 42.119 1.00 15.65 98 GLN A O 1
ATOM 728 N N . ILE A 1 111 ? 7.255 -1.651 44.030 1.00 13.50 99 ILE A N 1
ATOM 729 C CA . ILE A 1 111 ? 8.205 -2.732 44.176 1.00 13.57 99 ILE A CA 1
ATOM 730 C C . ILE A 1 111 ? 8.149 -3.193 45.636 1.00 12.89 99 ILE A C 1
ATOM 731 O O . ILE A 1 111 ? 8.107 -2.389 46.568 1.00 12.80 99 ILE A O 1
ATOM 736 N N . ILE A 1 112 ? 8.182 -4.496 45.833 1.00 12.89 100 ILE A N 1
ATOM 737 C CA . ILE A 1 112 ? 8.192 -5.072 47.151 1.00 14.22 100 ILE A CA 1
ATOM 738 C C . ILE A 1 112 ? 9.549 -4.831 47.774 1.00 13.12 100 ILE A C 1
ATOM 739 O O . ILE A 1 112 ? 10.604 -4.930 47.094 1.00 12.83 100 ILE A O 1
ATOM 744 N N . ILE A 1 113 ? 9.534 -4.508 49.060 1.00 13.84 101 ILE A N 1
ATOM 745 C CA . ILE A 1 113 ? 10.730 -4.432 49.873 1.00 13.53 101 ILE A CA 1
ATOM 746 C C . ILE A 1 113 ? 10.729 -5.647 50.793 1.00 14.60 101 ILE A C 1
ATOM 747 O O . ILE A 1 113 ? 9.748 -5.874 51.518 1.00 14.76 101 ILE A O 1
ATOM 752 N N . GLU A 1 114 ? 11.788 -6.436 50.716 1.00 13.22 102 GLU A N 1
ATOM 753 C CA . GLU A 1 114 ? 11.919 -7.652 51.528 1.00 14.90 102 GLU A CA 1
ATOM 754 C C . GLU A 1 114 ? 13.340 -7.706 52.057 1.00 15.39 102 GLU A C 1
ATOM 755 O O . GLU A 1 114 ? 14.286 -7.551 51.273 1.00 13.41 102 GLU A O 1
ATOM 761 N N . ASN A 1 115 ? 13.504 -7.927 53.356 1.00 17.85 103 ASN A N 1
ATOM 762 C CA . ASN A 1 115 ? 14.829 -7.927 53.947 1.00 16.88 103 ASN A CA 1
ATOM 763 C C . ASN A 1 115 ? 15.613 -6.659 53.674 1.00 16.02 103 ASN A C 1
ATOM 764 O O . ASN A 1 115 ? 16.832 -6.695 53.481 1.00 17.28 103 ASN A O 1
ATOM 769 N N . GLY A 1 116 ? 14.890 -5.541 53.644 1.00 15.06 104 GLY A N 1
ATOM 770 C CA . GLY A 1 116 ? 15.493 -4.239 53.440 1.00 14.82 104 GLY A CA 1
ATOM 771 C C . GLY A 1 116 ? 16.016 -3.984 52.034 1.00 16.27 104 GLY A C 1
ATOM 772 O O . GLY A 1 116 ? 16.759 -3.022 51.849 1.00 17.08 104 GLY A O 1
ATOM 773 N N . LYS A 1 117 ? 15.620 -4.828 51.068 1.00 15.72 105 LYS A N 1
ATOM 774 C CA . LYS A 1 117 ? 16.065 -4.759 49.683 1.00 15.21 105 LYS A CA 1
ATOM 775 C C . LYS A 1 117 ? 14.870 -4.744 48.732 1.00 14.58 105 LYS A C 1
ATOM 776 O O . LYS A 1 117 ? 13.851 -5.395 48.975 1.00 14.21 105 LYS A O 1
ATOM 782 N N . LEU A 1 118 ? 15.008 -4.023 47.635 1.00 14.65 106 LEU A N 1
ATOM 783 C CA . LEU A 1 118 ? 13.987 -4.071 46.567 1.00 13.79 106 LEU A CA 1
ATOM 784 C C . LEU A 1 118 ? 13.977 -5.454 45.961 1.00 14.77 106 LEU A C 1
ATOM 785 O O . LEU A 1 118 ? 15.010 -5.952 45.512 1.00 14.92 106 LEU A O 1
ATOM 790 N N . LYS A 1 119 ? 12.802 -6.080 45.946 1.00 15.30 107 LYS A N 1
ATOM 791 C CA . LYS A 1 119 ? 12.670 -7.444 45.450 1.00 14.29 107 LYS A CA 1
ATOM 792 C C . LYS A 1 119 ? 12.465 -7.440 43.943 1.00 14.58 107 LYS A C 1
ATOM 793 O O . LYS A 1 119 ? 11.344 -7.565 43.419 1.00 16.03 107 LYS A O 1
ATOM 799 N N . LEU A 1 120 ? 13.558 -7.297 43.229 1.00 14.22 108 LEU A N 1
ATOM 800 C CA . LEU A 1 120 ? 13.560 -7.198 41.773 1.00 14.85 108 LEU A CA 1
ATOM 801 C C . LEU A 1 120 ? 14.163 -8.463 41.186 1.00 15.54 108 LEU A C 1
ATOM 802 O O . LEU A 1 120 ? 15.017 -9.107 41.819 1.00 16.32 108 LEU A O 1
ATOM 807 N N . GLY A 1 121 ? 13.745 -8.776 39.963 1.00 13.61 109 GLY A N 1
ATOM 808 C CA . GLY A 1 121 ? 14.280 -9.921 39.255 1.00 14.41 109 GLY A CA 1
ATOM 809 C C . GLY A 1 121 ? 15.625 -9.643 38.603 1.00 15.42 109 GLY A C 1
ATOM 810 O O . GLY A 1 121 ? 16.203 -8.576 38.764 1.00 16.07 109 GLY A O 1
ATOM 811 N N . THR A 1 122 ? 16.112 -10.642 37.864 1.00 18.80 110 THR A N 1
ATOM 812 C CA . THR A 1 122 ? 17.396 -10.567 37.220 1.00 18.59 110 THR A CA 1
ATOM 813 C C . THR A 1 122 ? 17.370 -9.490 36.137 1.00 15.19 110 THR A C 1
ATOM 814 O O . THR A 1 122 ? 16.523 -9.507 35.224 1.00 17.95 110 THR A O 1
ATOM 818 N N . TRP A 1 123 ? 18.299 -8.545 36.283 1.00 14.84 111 TRP A N 1
ATOM 819 C CA . TRP A 1 123 ? 18.410 -7.416 35.375 1.00 13.72 111 TRP A CA 1
ATOM 820 C C . TRP A 1 123 ? 17.079 -6.657 35.192 1.00 13.31 111 TRP A C 1
ATOM 821 O O . TRP A 1 123 ? 16.749 -6.250 34.083 1.00 14.34 111 TRP A O 1
ATOM 832 N N . GLN A 1 124 ? 16.331 -6.527 36.290 1.00 13.71 112 GLN A N 1
ATOM 833 C CA . GLN A 1 124 ? 15.119 -5.799 36.311 1.00 11.72 112 GLN A CA 1
ATOM 834 C C . GLN A 1 124 ? 15.348 -4.490 37.063 1.00 12.66 112 GLN A C 1
ATOM 835 O O . GLN A 1 124 ? 15.678 -4.465 38.218 1.00 14.82 112 GLN A O 1
ATOM 841 N N . GLY A 1 125 ? 15.136 -3.367 36.376 1.00 12.41 113 GLY A N 1
ATOM 842 C CA . GLY A 1 125 ? 15.327 -2.013 36.932 1.00 13.01 113 GLY A CA 1
ATOM 843 C C . GLY A 1 125 ? 14.128 -1.137 36.755 1.00 12.30 113 GLY A C 1
ATOM 844 O O . GLY A 1 125 ? 13.250 -1.438 35.970 1.00 13.44 113 GLY A O 1
ATOM 845 N N . ILE A 1 126 ? 14.121 -0.051 37.522 1.00 12.86 114 ILE A N 1
ATOM 846 C CA . ILE A 1 126 ? 13.020 0.908 37.579 1.00 12.91 114 ILE A CA 1
ATOM 847 C C . ILE A 1 126 ? 13.430 2.111 36.766 1.00 13.95 114 ILE A C 1
ATOM 848 O O . ILE A 1 126 ? 14.533 2.653 36.978 1.00 13.36 114 ILE A O 1
ATOM 853 N N . TYR A 1 127 ? 12.601 2.512 35.793 1.00 13.97 115 TYR A N 1
ATOM 854 C CA . TYR A 1 127 ? 12.889 3.583 34.867 1.00 12.81 115 TYR A CA 1
ATOM 855 C C . TYR A 1 127 ? 11.886 4.701 34.884 1.00 11.95 115 TYR A C 1
ATOM 856 O O . TYR A 1 127 ? 10.684 4.477 34.904 1.00 13.45 115 TYR A O 1
ATOM 865 N N . PHE A 1 128 ? 12.388 5.927 34.905 1.00 12.27 116 PHE A N 1
ATOM 866 C CA . PHE A 1 128 ? 11.622 7.096 34.480 1.00 12.20 116 PHE A CA 1
ATOM 867 C C . PHE A 1 128 ? 11.640 7.136 32.944 1.00 13.82 116 PHE A C 1
ATOM 868 O O . PHE A 1 128 ? 12.724 7.094 32.343 1.00 13.78 116 PHE A O 1
ATOM 876 N N . THR A 1 129 ? 10.460 7.167 32.299 1.00 13.31 117 THR A N 1
ATOM 877 C CA . THR A 1 129 ? 10.337 7.141 30.852 1.00 13.18 117 THR A CA 1
ATOM 878 C C . THR A 1 129 ? 9.933 8.549 30.368 1.00 13.32 117 THR A C 1
ATOM 879 O O . THR A 1 129 ? 8.760 8.954 30.454 1.00 13.80 117 THR A O 1
ATOM 883 N N . GLU A 1 130 ? 10.911 9.296 29.855 1.00 13.31 118 GLU A N 1
ATOM 884 C CA . GLU A 1 130 ? 10.675 10.617 29.321 1.00 13.57 118 GLU A CA 1
ATOM 885 C C . GLU A 1 130 ? 10.170 10.492 27.911 1.00 13.91 118 GLU A C 1
ATOM 886 O O . GLU A 1 130 ? 10.835 9.859 27.089 1.00 16.08 118 GLU A O 1
ATOM 892 N N . PHE A 1 131 ? 9.059 11.170 27.600 1.00 14.09 119 PHE A N 1
ATOM 893 C CA . PHE A 1 131 ? 8.585 11.286 26.224 1.00 13.05 119 PHE A CA 1
ATOM 894 C C . PHE A 1 131 ? 8.514 12.706 25.619 1.00 12.62 119 PHE A C 1
ATOM 895 O O . PHE A 1 131 ? 8.152 12.849 24.438 1.00 14.23 119 PHE A O 1
ATOM 903 N N . ASP A 1 132 ? 8.849 13.719 26.409 1.00 14.88 120 ASP A N 1
ATOM 904 C CA . ASP A 1 132 ? 8.873 15.130 25.952 1.00 14.81 120 ASP A CA 1
ATOM 905 C C . ASP A 1 132 ? 10.016 15.918 26.559 1.00 18.15 120 ASP A C 1
ATOM 906 O O . ASP A 1 132 ? 9.817 17.000 27.109 1.00 17.07 120 ASP A O 1
ATOM 911 N N . GLY A 1 133 ? 11.223 15.364 26.475 1.00 17.86 121 GLY A N 1
ATOM 912 C CA . GLY A 1 133 ? 12.403 16.066 26.983 1.00 17.79 121 GLY A CA 1
ATOM 913 C C . GLY A 1 133 ? 12.996 16.960 25.908 1.00 17.80 121 GLY A C 1
ATOM 914 O O . GLY A 1 133 ? 12.497 16.997 24.792 1.00 18.39 121 GLY A O 1
ATOM 915 N N . PRO A 1 134 ? 14.083 17.662 26.238 1.00 17.87 122 PRO A N 1
ATOM 916 C CA . PRO A 1 134 ? 14.781 17.713 27.525 1.00 16.16 122 PRO A CA 1
ATOM 917 C C . PRO A 1 134 ? 14.082 18.674 28.489 1.00 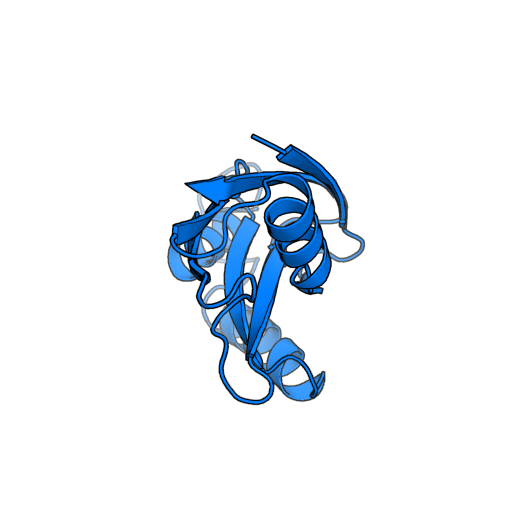19.61 122 PRO A C 1
ATOM 918 O O . PRO A 1 134 ? 13.699 19.794 28.116 1.00 19.15 122 PRO A O 1
ATOM 922 N N . ARG A 1 135 ? 13.906 18.232 29.723 1.00 16.03 123 ARG A N 1
ATOM 923 C CA . ARG A 1 135 ? 13.182 18.996 30.716 1.00 17.31 123 ARG A CA 1
ATOM 924 C C . ARG A 1 135 ? 13.724 18.719 32.112 1.00 17.71 123 ARG A C 1
ATOM 925 O O . ARG A 1 135 ? 14.366 17.700 32.373 1.00 17.35 123 ARG A O 1
ATOM 933 N N . ASP A 1 136 ? 13.480 19.669 32.995 1.00 17.27 124 ASP A N 1
ATOM 934 C CA . ASP A 1 136 ? 13.708 19.479 34.421 1.00 18.18 124 ASP A CA 1
ATOM 935 C C . ASP A 1 136 ? 12.482 18.765 34.982 1.00 16.59 124 ASP A C 1
ATOM 936 O O . ASP A 1 136 ? 11.370 19.298 34.942 1.00 18.71 124 ASP A O 1
ATOM 941 N N . ARG A 1 137 ? 12.705 17.548 35.469 1.00 15.75 125 ARG A N 1
ATOM 942 C CA . ARG A 1 137 ? 11.654 16.653 35.928 1.00 14.47 125 ARG A CA 1
ATOM 943 C C . ARG A 1 137 ? 11.828 16.295 37.395 1.00 13.78 125 ARG A C 1
ATOM 944 O O . ARG A 1 137 ? 12.892 16.483 37.981 1.00 15.25 125 ARG A O 1
ATOM 952 N N . LYS A 1 138 ? 10.751 15.802 37.992 1.00 15.48 126 LYS A N 1
ATOM 953 C CA . LYS A 1 138 ? 10.734 15.276 39.336 1.00 14.49 126 LYS A CA 1
ATOM 954 C C . LYS A 1 138 ? 10.171 13.863 39.290 1.00 14.97 126 LYS A C 1
ATOM 955 O O . LYS A 1 138 ? 9.375 13.512 38.412 1.00 15.36 126 LYS A O 1
ATOM 961 N N . VAL A 1 139 ? 10.586 13.070 40.256 1.00 14.13 127 VAL A N 1
ATOM 962 C CA . VAL A 1 139 ? 9.973 11.796 40.570 1.00 13.60 127 VAL A CA 1
ATOM 963 C C . VAL A 1 139 ? 9.815 11.687 42.076 1.00 13.56 127 VAL A C 1
ATOM 964 O O . VAL A 1 139 ? 10.675 12.166 42.848 1.00 12.88 127 VAL A O 1
ATOM 968 N N . PHE A 1 140 ? 8.694 11.106 42.496 1.00 12.95 128 PHE A N 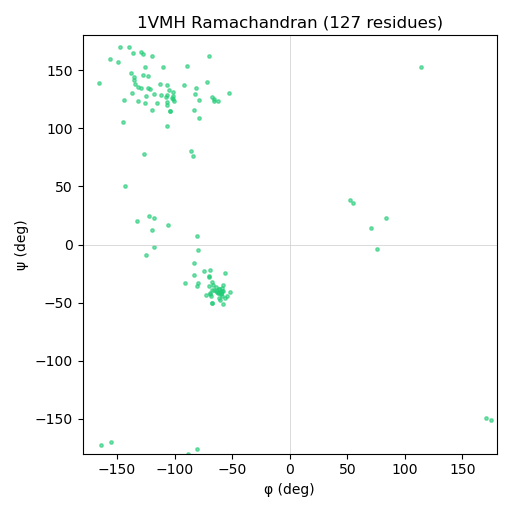1
ATOM 969 C CA . PHE A 1 140 ? 8.400 10.962 43.917 1.00 12.35 128 PHE A CA 1
ATOM 970 C C . PHE A 1 140 ? 8.586 9.510 44.315 1.00 14.07 128 PHE A C 1
ATOM 971 O O . PHE A 1 140 ? 8.102 8.634 43.615 1.00 13.96 128 PHE A O 1
ATOM 979 N N . VAL A 1 141 ? 9.202 9.251 45.464 1.00 13.52 129 VAL A N 1
ATOM 980 C CA . VAL A 1 141 ? 9.349 7.907 45.996 1.00 12.46 129 VAL A CA 1
ATOM 981 C C . VAL A 1 141 ? 8.776 7.897 47.412 1.00 15.13 129 VAL A C 1
ATOM 982 O O . VAL A 1 141 ? 9.210 8.685 48.260 1.00 17.05 129 VAL A O 1
ATOM 986 N N . LYS A 1 142 ? 7.788 7.037 47.644 1.00 15.70 130 LYS A N 1
ATOM 987 C CA . LYS A 1 142 ? 7.188 6.869 48.956 1.00 15.41 130 LYS A CA 1
ATOM 988 C C . LYS A 1 142 ? 7.417 5.450 49.429 1.00 13.49 130 LYS A C 1
ATOM 989 O O . LYS A 1 142 ? 7.156 4.521 48.674 1.00 16.01 130 LYS A O 1
ATOM 995 N N . ILE A 1 143 ? 7.929 5.286 50.649 1.00 14.45 131 ILE A N 1
ATOM 996 C CA . ILE A 1 143 ? 8.163 3.969 51.224 1.00 15.34 131 ILE A CA 1
ATOM 997 C C . ILE A 1 143 ? 7.113 3.764 52.268 1.00 17.96 131 ILE A C 1
ATOM 998 O O . ILE A 1 143 ? 6.933 4.618 53.137 1.00 21.64 131 ILE A O 1
ATOM 1003 N N . ILE A 1 144 ? 6.417 2.640 52.200 1.00 19.44 132 ILE A N 1
ATOM 1004 C CA . ILE A 1 144 ? 5.375 2.313 53.164 1.00 24.20 132 ILE A CA 1
ATOM 1005 C C . ILE A 1 144 ? 5.719 0.978 53.826 1.00 24.43 132 ILE A C 1
ATOM 1006 O O . ILE A 1 144 ? 5.832 -0.021 53.131 1.00 21.01 132 ILE A O 1
#

Nearest PDB structures (foldseek):
  1vmh-assembly1_A  TM=1.008E+00  e=2.033E-28  Clostridium acetobutylicum
  1xbf-assembly1_C  TM=9.980E-01  e=1.375E-23  Clostridium acetobutylicum
  1ve0-assembly1_A  TM=9.467E-01  e=3.744E-16  Sulfurisphaera tokodaii
  1vph-assembly2_E  TM=9.676E-01  e=2.292E-15  Saccharolobus solfataricus P2
  2cu5-assembly1_C  TM=9.492E-01  e=2.597E-15  Thermus thermophilus HB8

Organism: Clostridium acetobutylicum (strain ATCC 824 / DSM 792 / JCM 1419 / IAM 19013 / LMG 5710 / NBRC 13948 / NRRL B-527 / VKM B-1787 / 2291 / W) (NCBI:txid272562)

CATH classification: 2.60.120.460

B-factor: mean 19.16, std 7.35, range [10.53, 52.01]

InterPro domains:
  IPR001602 UPF0047 protein YjbQ-like [PF01894] (19-131)
  IPR001602 UPF0047 protein YjbQ-like [PIRSF004681] (9-132)
  IPR001602 UPF0047 protein YjbQ-like [PS01314] (96-114)
  IPR001602 UPF0047 protein YjbQ-like [PTHR30615] (11-131)
  IPR001602 UPF0047 protein YjbQ-like [TIGR00149] (6-131)
  IPR035917 YjbQ-like superfamily [G3DSA:2.60.120.460] (1-132)
  IPR035917 YjbQ-like superfamily [SSF111038] (6-132)

Solvent-accessible surface area: 7201 Å² total; per-residue (Å²): 113,46,100,34,96,24,86,7,76,82,76,34,38,24,35,71,1,28,89,43,0,106,109,1,2,79,140,50,66,41,61,89,22,55,0,39,0,87,5,51,39,101,10,3,0,0,18,40,59,49,48,54,56,109,93,48,22,133,64,39,22,51,67,30,54,142,100,62,59,77,134,49,150,63,153,72,147,123,43,12,22,11,0,63,58,4,7,96,95,38,18,65,42,52,114,7,91,2,68,102,27,135,27,115,48,45,126,161,73,0,0,14,0,0,0,2,28,11,96,115,133,17,50,0,62,2,104,32,122

Radius of gyration: 15.17 Å; Cα contacts (8 Å, |Δi|>4): 277; chains: 1; bounding box: 27×33×45 Å